Protein AF-A0A4Y3R327-F1 (afdb_monomer)

Nearest PDB structures (foldseek):
  1p1i-assembly1_B-2  TM=4.836E-01  e=9.194E-01  Saccharomyces cerevisiae
  5odp-assembly1_A  TM=4.026E-01  e=8.655E-01  Salinibacter ruber DSM 13855
  5odn-assembly1_E  TM=4.276E-01  e=1.403E+00  Salinibacter ruber DSM 13855
  8hqz-assembly1_H  TM=3.962E-01  e=6.749E+00  Escherichia phage DT57C
  4p24-assembly1_G  TM=3.600E-01  e=9.698E+00  Staphylococcus aureus subsp. aureus Mu50

Secondary structure (DSSP, 8-state):
--------S-B-TTSPBEEEEEE--EEEEE-TTS-EEEEE--SSS-EEEEEETTT-PBP--HHHHHHHHHHHHTTS-TTS---

Organism: Streptomyces cacaoi (NCBI:txid1898)

Solvent-accessible surface area (backbone atoms only — not comparable to full-atom values): 5482 Å² total; per-residue (Å²): 132,85,82,77,75,76,70,94,65,59,64,38,95,89,70,25,49,53,42,79,50,74,49,70,60,74,46,79,44,80,37,101,83,75,44,84,39,82,44,76,55,77,62,86,68,63,58,62,47,47,26,19,76,68,81,61,50,63,67,86,52,65,67,61,52,52,53,49,44,52,65,70,63,37,98,74,63,91,73,85,76,79,130

Radius of gyration: 17.98 Å; Cα contacts (8 Å, |Δi|>4): 94; chains: 1; bounding box: 34×32×60 Å

Structure (mmCIF, N/CA/C/O backbone):
data_AF-A0A4Y3R327-F1
#
_entry.id   AF-A0A4Y3R327-F1
#
loop_
_atom_site.group_PDB
_atom_site.id
_atom_site.type_symbol
_atom_site.label_atom_id
_atom_site.label_alt_id
_atom_site.label_comp_id
_atom_site.label_asym_id
_atom_site.label_entity_id
_atom_site.label_seq_id
_atom_site.pdbx_PDB_ins_code
_atom_site.Cartn_x
_atom_site.Cartn_y
_atom_site.Cartn_z
_atom_site.occupancy
_atom_site.B_iso_or_equiv
_atom_site.auth_seq_id
_atom_site.auth_comp_id
_atom_site.auth_asym_id
_atom_site.auth_atom_id
_atom_site.pdbx_PDB_model_num
ATOM 1 N N . MET A 1 1 ? -12.263 -25.557 26.281 1.00 38.28 1 MET A N 1
ATOM 2 C CA . MET A 1 1 ? -11.505 -24.293 26.181 1.00 38.28 1 MET A CA 1
ATOM 3 C C . MET A 1 1 ? -11.654 -23.825 24.748 1.00 38.28 1 MET A C 1
ATOM 5 O O . MET A 1 1 ? -11.234 -24.551 23.858 1.00 38.28 1 MET A O 1
ATOM 9 N N . ALA A 1 2 ? -12.383 -22.733 24.515 1.00 42.78 2 ALA A N 1
ATOM 10 C CA . ALA A 1 2 ? -12.551 -22.193 23.172 1.00 42.78 2 ALA A CA 1
ATOM 11 C C . ALA A 1 2 ? -11.217 -21.569 22.753 1.00 42.78 2 ALA A C 1
ATOM 13 O O . ALA A 1 2 ? -10.729 -20.663 23.422 1.00 42.78 2 ALA A O 1
ATOM 14 N N . V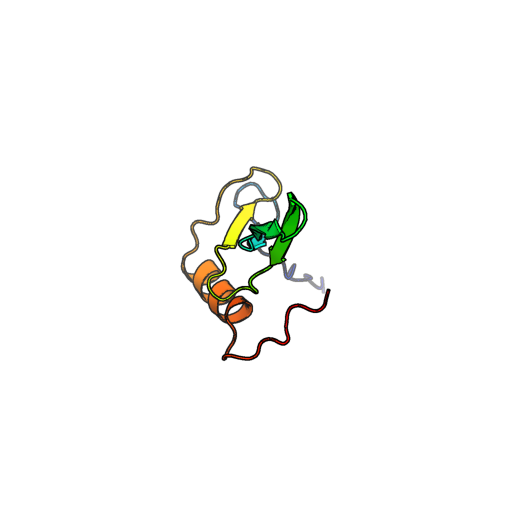AL A 1 3 ? -10.604 -22.112 21.704 1.00 40.94 3 VAL A N 1
ATOM 15 C CA . VAL A 1 3 ? -9.456 -21.491 21.047 1.00 40.94 3 VAL A CA 1
ATOM 16 C C . VAL A 1 3 ? -10.024 -20.299 20.292 1.00 40.94 3 VAL A C 1
ATOM 18 O O . VAL A 1 3 ? -10.628 -20.463 19.236 1.00 40.94 3 VAL A O 1
ATOM 21 N N . THR A 1 4 ? -9.927 -19.110 20.877 1.00 46.31 4 THR A N 1
ATOM 22 C CA . THR A 1 4 ? -10.167 -17.866 20.154 1.00 46.31 4 THR A CA 1
ATOM 23 C C . THR A 1 4 ? -9.020 -17.729 19.167 1.00 46.31 4 THR A C 1
ATOM 25 O O . THR A 1 4 ? -7.908 -17.373 19.545 1.00 46.31 4 THR A O 1
ATOM 28 N N . THR A 1 5 ? -9.258 -18.109 17.916 1.00 47.47 5 THR A N 1
ATOM 29 C CA . THR A 1 5 ? -8.406 -17.714 16.799 1.00 47.47 5 THR A CA 1
ATOM 30 C C . THR A 1 5 ? -8.433 -16.193 16.762 1.00 47.47 5 THR A C 1
ATOM 32 O O . THR A 1 5 ? -9.413 -15.618 16.293 1.00 47.47 5 THR A O 1
ATOM 35 N N . GLU A 1 6 ? -7.421 -15.547 17.340 1.00 53.31 6 GLU A N 1
ATOM 36 C CA . GLU A 1 6 ? -7.169 -14.127 17.120 1.00 53.31 6 GLU A CA 1
ATOM 37 C C . GLU A 1 6 ? -7.04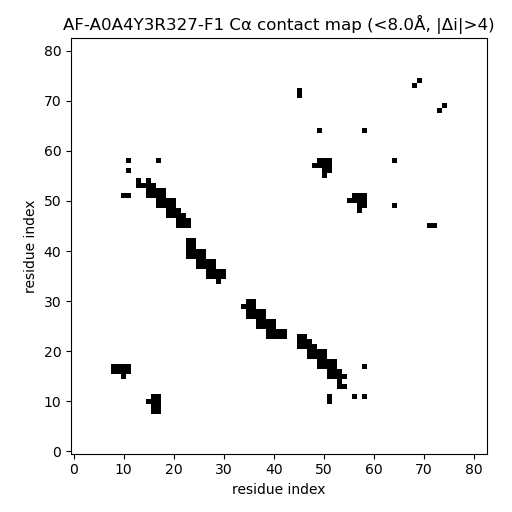3 -13.954 15.610 1.00 53.31 6 GLU A C 1
ATOM 39 O O . GLU A 1 6 ? -6.099 -14.437 14.985 1.00 53.31 6 GLU A O 1
ATOM 44 N N . THR A 1 7 ? -8.077 -13.387 14.995 1.00 55.81 7 THR A N 1
ATOM 45 C CA . THR A 1 7 ? -8.080 -13.073 13.573 1.00 55.81 7 THR A CA 1
ATOM 46 C C . THR A 1 7 ? -6.917 -12.129 13.326 1.00 55.81 7 THR A C 1
ATOM 48 O O . THR A 1 7 ? -6.933 -10.987 13.773 1.00 55.81 7 THR A O 1
ATOM 51 N N . SER A 1 8 ? -5.901 -12.634 12.633 1.00 72.06 8 SER A N 1
ATOM 52 C CA . SER A 1 8 ? -4.640 -11.976 12.285 1.00 72.06 8 SER A CA 1
ATOM 53 C C . SER A 1 8 ? -4.812 -10.860 11.241 1.00 72.06 8 SER A C 1
ATOM 55 O O . SER A 1 8 ? -3.963 -10.692 10.370 1.00 72.06 8 SER A O 1
ATOM 57 N N . VAL A 1 9 ? -5.952 -10.165 11.259 1.00 80.12 9 VAL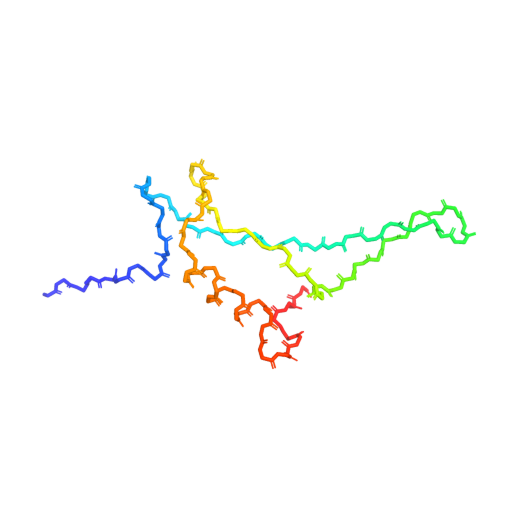 A N 1
ATOM 58 C CA . VAL A 1 9 ? -6.402 -9.231 10.224 1.00 80.12 9 VAL A CA 1
ATOM 59 C C . VAL A 1 9 ? -6.874 -7.943 10.893 1.00 80.12 9 VAL A C 1
ATOM 61 O O . VAL A 1 9 ? -7.663 -7.975 11.841 1.00 80.12 9 VAL A O 1
ATOM 64 N N . TYR A 1 10 ? -6.398 -6.805 10.392 1.00 86.31 10 TYR A N 1
ATOM 65 C CA . TYR A 1 10 ? -6.833 -5.490 10.852 1.00 86.31 10 TYR A CA 1
ATOM 66 C C . TYR A 1 10 ? -8.226 -5.171 10.302 1.00 86.31 10 TYR A C 1
ATOM 68 O O . TYR A 1 10 ? -8.505 -5.400 9.124 1.00 86.31 10 TYR A O 1
ATOM 76 N N . HIS A 1 11 ? -9.093 -4.621 11.151 1.00 89.19 11 HIS A N 1
ATOM 77 C CA . HIS A 1 11 ? -10.473 -4.286 10.804 1.00 89.19 11 HIS A CA 1
ATOM 78 C C . HIS A 1 11 ? -10.729 -2.786 10.978 1.00 89.19 11 HIS A C 1
ATOM 80 O O . HIS A 1 11 ? -10.223 -2.155 11.902 1.00 89.19 11 HIS A O 1
ATOM 86 N N . CYS A 1 12 ? -11.548 -2.233 10.091 1.00 88.38 12 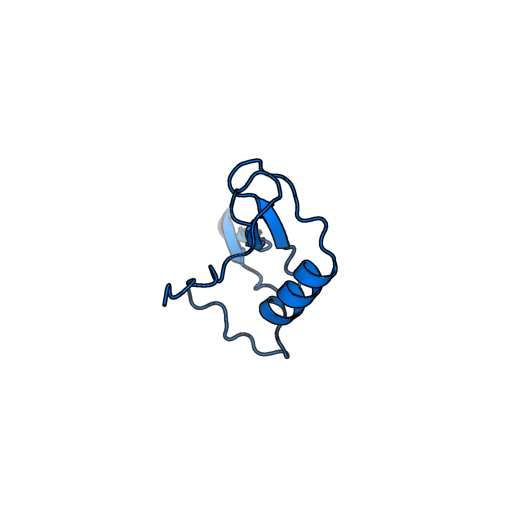CYS A N 1
ATOM 87 C CA . CYS A 1 12 ? -12.160 -0.917 10.221 1.00 88.38 12 CYS A CA 1
ATOM 88 C C . CYS A 1 12 ? -13.318 -0.966 11.234 1.00 88.38 12 CYS A C 1
ATOM 90 O O . CYS A 1 12 ? -13.904 -2.025 11.462 1.00 88.38 12 CYS A O 1
ATOM 92 N N . GLU A 1 13 ? -13.718 0.184 11.780 1.00 89.00 13 GLU A N 1
ATOM 93 C CA . GLU A 1 13 ? -14.859 0.302 12.702 1.00 89.00 13 GLU A CA 1
ATOM 94 C C . GLU A 1 13 ? -16.178 -0.210 12.103 1.00 89.00 13 GLU A C 1
ATOM 96 O O . GLU A 1 13 ? -17.034 -0.724 12.821 1.00 89.00 13 GLU A O 1
ATOM 101 N N . CYS A 1 14 ? -16.333 -0.141 10.777 1.00 89.19 14 CYS A N 1
ATOM 102 C CA . CYS A 1 14 ? -17.497 -0.699 10.085 1.00 89.19 14 CYS A CA 1
ATOM 103 C C . CYS A 1 14 ? -17.505 -2.242 10.009 1.00 89.19 14 CYS A C 1
ATOM 105 O O . CYS A 1 14 ? -18.450 -2.822 9.473 1.00 89.19 14 CYS A O 1
ATOM 107 N N . GLY A 1 15 ? -16.458 -2.909 10.510 1.00 88.00 15 GLY A N 1
ATOM 108 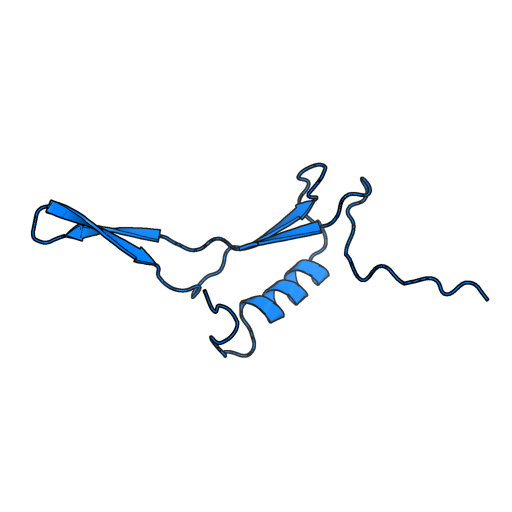C CA . GLY A 1 15 ? -16.292 -4.363 10.500 1.00 88.00 15 GLY A CA 1
ATOM 109 C C . GLY A 1 15 ? -15.660 -4.933 9.226 1.00 88.00 15 GLY A C 1
ATOM 110 O O . GLY A 1 15 ? -15.486 -6.145 9.136 1.00 88.00 15 GLY A O 1
ATOM 111 N N . GLY A 1 16 ? -15.313 -4.098 8.242 1.00 88.81 16 GLY A N 1
ATOM 112 C CA . GLY A 1 16 ? -14.594 -4.530 7.041 1.00 88.81 16 GLY A CA 1
ATOM 113 C C . GLY A 1 16 ? -13.084 -4.633 7.259 1.00 88.81 16 GLY A C 1
ATOM 114 O O . GLY A 1 16 ? -12.509 -3.861 8.023 1.00 88.81 16 GLY A O 1
ATOM 115 N N . GLU A 1 17 ? -12.429 -5.549 6.552 1.00 91.75 17 GLU A N 1
ATOM 116 C CA . GLU A 1 17 ? -10.972 -5.719 6.601 1.00 91.75 17 GLU A CA 1
ATOM 117 C C . GLU A 1 17 ? -10.245 -4.498 6.015 1.00 91.75 17 GLU A C 1
ATOM 119 O O . GLU A 1 17 ? -10.686 -3.919 5.015 1.00 91.75 17 GLU A O 1
ATOM 124 N N . LEU A 1 18 ? -9.126 -4.106 6.627 1.00 90.19 18 LEU A N 1
ATOM 125 C CA . LEU A 1 18 ? -8.222 -3.102 6.069 1.00 90.19 18 LEU A CA 1
ATOM 126 C C . LEU A 1 18 ? -7.294 -3.748 5.032 1.00 90.19 18 LEU A C 1
ATOM 128 O O . LEU A 1 18 ? -6.717 -4.807 5.268 1.00 90.19 18 LEU A O 1
ATOM 132 N N . GLN A 1 19 ? -7.131 -3.087 3.888 1.00 88.88 19 GLN A N 1
ATOM 133 C CA . GLN A 1 19 ? -6.269 -3.506 2.786 1.00 88.88 19 GLN A CA 1
ATOM 134 C C . GLN A 1 19 ? -5.259 -2.415 2.446 1.00 88.88 19 GLN A C 1
ATOM 136 O O . GLN A 1 19 ? -5.563 -1.227 2.528 1.00 88.88 19 GLN A O 1
ATOM 141 N N . VAL A 1 20 ? -4.064 -2.834 2.030 1.00 86.00 20 VAL A N 1
ATOM 142 C CA . VAL A 1 20 ? -2.986 -1.937 1.605 1.00 86.00 20 VAL A CA 1
ATOM 143 C C . VAL A 1 20 ? -2.935 -1.893 0.086 1.00 86.00 20 VAL A C 1
ATOM 145 O O . VAL A 1 20 ? -2.691 -2.910 -0.562 1.00 86.00 20 VAL A O 1
ATOM 148 N N . ASN A 1 21 ? -3.117 -0.703 -0.477 1.00 80.44 21 ASN A N 1
ATOM 149 C CA . ASN A 1 21 ? -3.015 -0.451 -1.907 1.00 80.44 21 ASN A CA 1
ATOM 150 C C . ASN A 1 21 ? -1.728 0.313 -2.196 1.00 80.44 21 ASN A C 1
ATOM 152 O O . ASN A 1 21 ? -1.658 1.507 -1.929 1.00 80.44 21 ASN A O 1
ATOM 156 N N . ALA A 1 22 ? -0.722 -0.360 -2.753 1.00 74.25 22 ALA A N 1
ATOM 157 C CA . ALA A 1 22 ? 0.510 0.274 -3.213 1.00 74.25 22 ALA A CA 1
ATOM 158 C C . ALA A 1 22 ? 0.382 0.699 -4.684 1.00 74.25 22 ALA A C 1
ATOM 160 O O . ALA A 1 22 ? 0.053 -0.117 -5.547 1.00 74.25 22 ALA A O 1
ATOM 161 N N . SER A 1 23 ? 0.674 1.964 -4.977 1.00 68.56 23 SER A N 1
ATOM 162 C CA . SER A 1 23 ? 0.699 2.507 -6.335 1.00 68.56 23 SER A CA 1
ATOM 163 C C . SER A 1 23 ? 2.129 2.550 -6.873 1.00 68.56 23 SER A C 1
ATOM 165 O O . SER A 1 23 ? 3.060 2.955 -6.181 1.00 68.56 23 SER A O 1
ATOM 167 N N . ALA A 1 24 ? 2.310 2.141 -8.130 1.00 67.31 24 ALA A N 1
ATOM 168 C CA . ALA A 1 24 ? 3.571 2.279 -8.852 1.00 67.31 24 ALA A CA 1
ATOM 169 C C . ALA A 1 24 ? 3.445 3.350 -9.941 1.00 67.31 24 ALA A C 1
ATOM 171 O O . ALA A 1 24 ? 2.423 3.442 -10.625 1.00 67.31 24 ALA A O 1
ATOM 172 N N . TRP A 1 25 ? 4.510 4.124 -10.151 1.00 66.12 25 TRP A N 1
ATOM 173 C CA . TRP A 1 25 ? 4.555 5.117 -11.219 1.00 66.12 25 TRP A CA 1
ATOM 174 C C . TRP A 1 25 ? 4.838 4.450 -12.570 1.00 66.12 25 TRP A C 1
ATOM 176 O O . TRP A 1 25 ? 5.863 3.791 -12.776 1.00 66.12 25 TRP A O 1
ATOM 186 N N . LEU A 1 26 ? 3.926 4.654 -13.522 1.00 70.31 26 LEU A N 1
ATOM 187 C CA . LEU A 1 26 ? 4.076 4.209 -14.904 1.00 70.31 26 LEU A CA 1
ATOM 188 C C . LEU A 1 26 ? 4.583 5.368 -15.759 1.00 70.31 26 LEU A C 1
ATOM 190 O O . LEU A 1 26 ? 3.878 6.354 -15.966 1.00 70.31 26 LEU A O 1
ATOM 194 N N . ASN A 1 27 ? 5.787 5.238 -16.312 1.00 69.25 27 ASN A N 1
ATOM 195 C CA . ASN A 1 27 ? 6.306 6.205 -17.271 1.00 69.25 27 ASN A CA 1
ATOM 196 C C . ASN A 1 27 ? 5.985 5.748 -18.696 1.00 69.25 27 ASN A C 1
ATOM 198 O O . ASN A 1 27 ? 6.481 4.720 -19.161 1.00 69.25 27 ASN A O 1
ATOM 202 N N . LEU A 1 28 ? 5.175 6.536 -19.406 1.00 81.25 28 LEU A N 1
ATOM 203 C CA . LEU A 1 28 ? 4.883 6.333 -20.822 1.00 81.25 28 LEU A CA 1
ATOM 204 C C . LEU A 1 28 ? 5.816 7.205 -21.665 1.00 81.25 28 LEU A C 1
ATOM 206 O O . LEU A 1 28 ? 5.829 8.429 -21.532 1.00 81.25 28 LEU A O 1
ATOM 210 N N . ARG A 1 29 ? 6.592 6.593 -22.558 1.00 80.00 29 ARG A N 1
ATOM 211 C CA . ARG A 1 29 ? 7.491 7.308 -23.473 1.00 80.00 29 ARG A CA 1
ATOM 212 C C . ARG A 1 29 ? 7.134 6.994 -24.919 1.00 80.00 29 ARG A C 1
ATOM 214 O O . ARG A 1 29 ? 6.621 5.925 -25.245 1.00 80.00 29 ARG A O 1
ATOM 221 N N . LYS A 1 30 ? 7.402 7.951 -25.807 1.00 84.19 30 LYS A N 1
ATOM 222 C CA . LYS A 1 30 ? 7.267 7.753 -27.252 1.00 84.19 30 LYS A CA 1
ATOM 223 C C . LYS A 1 30 ? 8.550 7.117 -27.781 1.00 84.19 30 LYS A C 1
ATOM 225 O O . LYS A 1 30 ? 9.590 7.770 -27.813 1.00 84.19 30 LYS A O 1
ATOM 230 N N . GLY A 1 31 ? 8.457 5.858 -28.190 1.00 81.44 31 GLY A N 1
ATOM 231 C CA . GLY A 1 31 ? 9.565 5.085 -28.734 1.00 81.44 31 GLY A CA 1
ATOM 232 C C . GLY A 1 31 ? 10.028 5.565 -30.108 1.00 81.44 31 GLY A C 1
ATOM 233 O O . GLY A 1 31 ? 9.319 6.282 -30.823 1.00 81.44 31 GLY A O 1
ATOM 234 N N . SER A 1 32 ? 11.206 5.095 -30.521 1.00 79.38 32 SER A N 1
ATOM 235 C CA . SER A 1 32 ? 11.898 5.492 -31.766 1.00 79.38 32 SER A CA 1
ATOM 236 C C . SER A 1 32 ? 11.079 5.302 -33.055 1.00 79.38 32 SER A C 1
ATOM 238 O O . SER A 1 32 ? 11.327 5.972 -34.053 1.00 79.38 32 SER A O 1
ATOM 240 N N . LYS A 1 33 ? 10.072 4.419 -33.037 1.00 86.50 33 LYS A N 1
ATOM 241 C CA . LYS A 1 33 ? 9.163 4.138 -34.166 1.00 86.50 33 LYS A CA 1
ATOM 242 C C . LYS A 1 33 ? 7.758 4.729 -33.988 1.00 86.50 33 LYS A C 1
ATOM 244 O O . LYS A 1 33 ? 6.823 4.292 -34.651 1.00 86.50 33 LYS A O 1
ATOM 249 N N . GLY A 1 34 ? 7.580 5.660 -33.048 1.00 84.25 34 GLY A N 1
ATOM 250 C CA . GLY A 1 34 ? 6.277 6.241 -32.711 1.00 84.25 34 GLY A CA 1
ATOM 251 C C . GLY A 1 34 ? 5.343 5.308 -31.931 1.00 84.25 34 GLY A C 1
ATOM 252 O O . GLY A 1 34 ? 4.176 5.643 -31.752 1.00 84.25 34 GLY A O 1
ATOM 253 N N . ARG A 1 35 ? 5.839 4.155 -31.461 1.00 84.81 35 ARG A N 1
ATOM 254 C CA . ARG A 1 35 ? 5.098 3.238 -30.583 1.00 84.81 35 ARG A CA 1
ATOM 255 C C . ARG A 1 35 ? 5.191 3.703 -29.130 1.00 84.81 35 ARG A C 1
ATOM 257 O O . ARG A 1 35 ? 6.190 4.307 -28.749 1.00 84.81 35 ARG A O 1
ATOM 264 N N . ALA A 1 36 ? 4.161 3.423 -28.338 1.00 83.00 36 ALA A N 1
ATOM 265 C CA . ALA A 1 36 ? 4.212 3.637 -26.899 1.00 83.00 36 ALA A CA 1
ATOM 266 C C . ALA A 1 36 ? 5.175 2.628 -26.257 1.00 83.00 36 ALA A C 1
ATOM 268 O O . ALA A 1 36 ? 5.092 1.431 -26.531 1.00 83.00 36 ALA A O 1
ATOM 269 N N . GLU A 1 37 ? 6.077 3.119 -25.417 1.00 83.38 37 GLU A N 1
ATOM 270 C CA . GLU A 1 37 ? 6.963 2.317 -24.580 1.00 83.38 37 GLU A CA 1
ATOM 271 C C . GLU A 1 37 ? 6.600 2.590 -23.119 1.00 83.38 37 GLU A C 1
ATOM 273 O O . GLU A 1 37 ? 6.555 3.744 -22.687 1.00 83.38 37 GLU A O 1
ATOM 278 N N . LEU A 1 38 ? 6.295 1.527 -22.375 1.00 73.69 38 LEU A 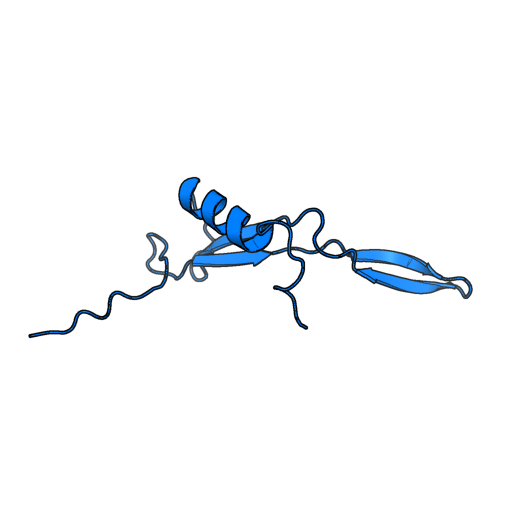N 1
ATOM 279 C CA . LEU A 1 38 ? 5.985 1.595 -20.953 1.00 73.69 38 LEU A CA 1
ATOM 280 C C . LEU A 1 38 ? 7.250 1.249 -20.165 1.00 73.69 38 LEU A C 1
ATOM 282 O O . LEU A 1 38 ? 7.856 0.201 -20.386 1.00 73.69 38 LEU A O 1
ATOM 286 N N . SER A 1 39 ? 7.645 2.114 -19.241 1.00 65.38 39 SER A N 1
ATOM 287 C CA . SER A 1 39 ? 8.682 1.822 -18.256 1.00 65.38 39 SER A CA 1
ATOM 288 C C . SER A 1 39 ? 8.056 1.858 -16.872 1.00 65.38 39 SER A C 1
ATOM 290 O O . SER A 1 39 ? 7.541 2.890 -16.443 1.00 65.38 39 SER A O 1
ATOM 292 N N . VAL A 1 40 ? 8.104 0.724 -16.181 1.00 62.16 40 VAL A N 1
ATOM 293 C CA . VAL A 1 40 ? 7.738 0.637 -14.768 1.00 62.16 40 VAL A CA 1
ATOM 294 C C . VAL A 1 40 ? 8.994 0.989 -13.982 1.00 62.16 40 VAL A C 1
ATOM 296 O O . VAL A 1 40 ? 9.956 0.221 -13.982 1.00 62.16 40 VAL A O 1
ATOM 299 N N . PHE A 1 41 ? 9.029 2.174 -13.376 1.00 59.09 41 PHE A N 1
ATOM 300 C CA . PHE A 1 41 ? 10.077 2.476 -12.408 1.00 59.09 41 PHE A CA 1
ATOM 301 C C . PHE A 1 41 ? 9.667 1.806 -11.103 1.00 59.09 41 PHE A C 1
ATOM 303 O O . PHE A 1 41 ? 8.619 2.114 -10.540 1.00 59.09 41 PHE A O 1
ATOM 310 N N . GLY A 1 42 ? 10.455 0.816 -10.685 1.00 53.75 42 GLY A N 1
ATOM 311 C CA . GLY A 1 42 ? 10.204 0.093 -9.448 1.00 53.75 42 GLY A CA 1
ATOM 312 C C . GLY A 1 42 ? 10.266 1.051 -8.265 1.00 53.75 42 GLY A C 1
ATOM 313 O O . GLY A 1 42 ? 11.311 1.652 -8.053 1.00 53.75 42 GLY A O 1
ATOM 314 N N . PHE A 1 43 ? 9.134 1.187 -7.572 1.00 56.53 43 PHE A N 1
ATOM 315 C CA . PHE A 1 43 ? 8.922 1.452 -6.141 1.00 56.53 43 PHE A CA 1
ATOM 316 C C . PHE A 1 43 ? 9.949 2.308 -5.364 1.00 56.53 43 PHE A C 1
ATOM 318 O O . PHE A 1 43 ? 10.099 2.118 -4.162 1.00 56.53 43 PHE A O 1
ATOM 325 N N . SER A 1 44 ? 10.668 3.246 -5.989 1.00 49.84 44 SER A N 1
ATOM 326 C CA . SER A 1 44 ? 11.607 4.118 -5.264 1.00 49.84 44 SER A CA 1
ATOM 327 C C . SER A 1 44 ? 10.874 5.093 -4.340 1.00 49.84 44 SER A C 1
ATOM 329 O O . SER A 1 44 ? 11.434 5.522 -3.339 1.00 49.84 44 SER A O 1
ATOM 331 N N . GLU A 1 45 ? 9.616 5.392 -4.670 1.00 53.47 45 GLU A N 1
ATOM 332 C CA . GLU A 1 45 ? 8.636 6.121 -3.866 1.00 53.47 45 GLU A CA 1
ATOM 333 C C . GLU A 1 45 ? 7.313 5.352 -4.023 1.00 53.47 45 GLU A C 1
ATOM 335 O O . GLU A 1 45 ? 6.734 5.316 -5.111 1.00 53.47 45 GLU A O 1
ATOM 340 N N . VAL A 1 46 ? 6.900 4.615 -2.991 1.00 59.16 46 VAL A N 1
ATOM 341 C CA . VAL A 1 46 ? 5.631 3.877 -2.981 1.00 59.16 46 VAL A CA 1
ATOM 342 C C . VAL A 1 46 ? 4.601 4.711 -2.246 1.00 59.16 46 VAL A C 1
ATOM 344 O O . VAL A 1 46 ? 4.546 4.706 -1.015 1.00 59.16 46 VAL A O 1
ATOM 347 N N . ASP A 1 47 ? 3.748 5.390 -2.998 1.00 72.31 47 ASP A N 1
ATOM 348 C CA . ASP A 1 47 ? 2.509 5.889 -2.419 1.00 72.31 47 ASP A CA 1
ATOM 349 C C . ASP A 1 47 ? 1.623 4.675 -2.138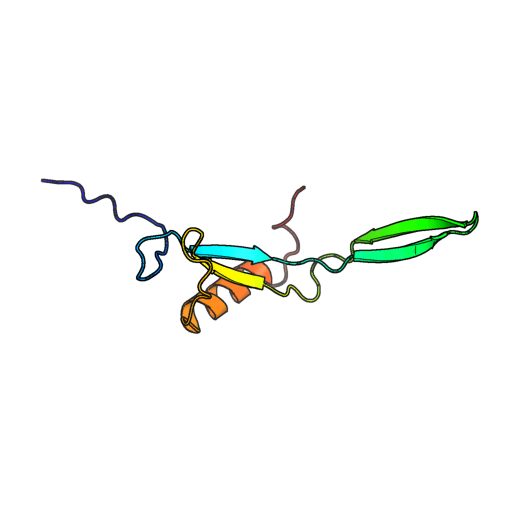 1.00 72.31 47 ASP A C 1
ATOM 351 O O . ASP A 1 47 ? 1.240 3.941 -3.055 1.00 72.31 47 ASP A O 1
ATOM 355 N N . PHE A 1 48 ? 1.347 4.422 -0.861 1.00 80.69 48 PHE A N 1
ATOM 356 C CA . PHE A 1 48 ? 0.380 3.416 -0.452 1.00 80.69 48 PHE A CA 1
ATOM 357 C C . PHE A 1 48 ? -0.747 4.062 0.344 1.00 80.69 48 PHE A C 1
ATOM 359 O O . PHE A 1 48 ? -0.562 5.088 0.995 1.00 80.69 48 PHE A O 1
ATOM 366 N N . GLU A 1 49 ? -1.912 3.429 0.301 1.00 86.06 49 GLU A N 1
ATOM 367 C CA . GLU A 1 49 ? -3.057 3.787 1.130 1.00 86.06 49 GLU A CA 1
ATOM 368 C C . GLU A 1 49 ? -3.560 2.549 1.865 1.00 86.06 49 GLU A C 1
ATOM 370 O O . GLU A 1 49 ? -3.613 1.457 1.293 1.00 86.06 49 GLU A O 1
ATOM 375 N N . VAL A 1 50 ? -3.962 2.723 3.121 1.00 89.56 50 VAL A N 1
ATOM 376 C CA . VAL A 1 50 ? -4.650 1.687 3.893 1.00 89.56 50 VAL A CA 1
ATOM 377 C C . VAL A 1 50 ? -6.131 2.021 3.894 1.00 89.56 50 VAL A C 1
ATOM 379 O O . VAL A 1 50 ? -6.521 3.067 4.406 1.00 89.56 50 VAL A O 1
ATOM 382 N N . VAL A 1 51 ? -6.963 1.163 3.313 1.00 92.44 51 VAL A N 1
ATOM 383 C CA . VAL A 1 51 ? -8.400 1.424 3.140 1.00 92.44 51 VAL A CA 1
ATOM 384 C C . VAL A 1 51 ? -9.240 0.237 3.574 1.00 92.44 51 VAL A C 1
ATOM 386 O O . VAL A 1 51 ? -8.847 -0.915 3.414 1.00 92.44 51 VAL A O 1
ATOM 389 N N . CYS A 1 52 ? -10.431 0.504 4.097 1.00 92.75 52 CYS A N 1
ATOM 390 C CA . CYS A 1 52 ? -11.404 -0.541 4.367 1.00 92.75 52 CYS A CA 1
ATOM 391 C C . CYS A 1 52 ? -11.975 -1.108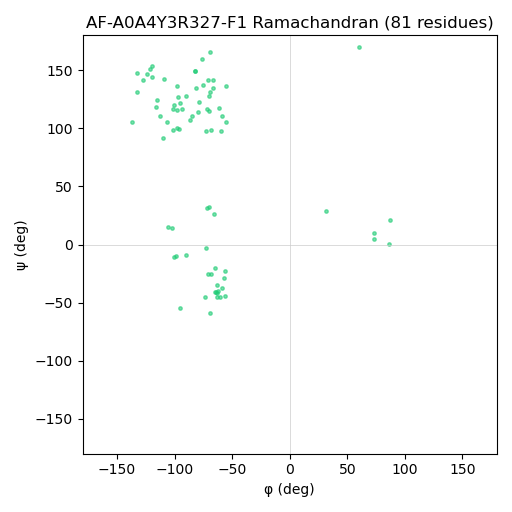 3.063 1.00 92.75 52 CYS A C 1
ATOM 393 O O . CYS A 1 52 ? -12.532 -0.371 2.250 1.00 92.75 52 CYS A O 1
ATOM 395 N N . ALA A 1 53 ? -11.940 -2.431 2.906 1.00 89.94 53 ALA A N 1
ATOM 396 C CA . ALA A 1 53 ? -12.501 -3.119 1.746 1.00 89.94 53 ALA A CA 1
ATOM 397 C C . ALA A 1 53 ? -14.031 -2.978 1.622 1.00 89.94 53 ALA A C 1
ATOM 399 O O . ALA A 1 53 ? -14.584 -3.191 0.545 1.00 89.94 53 ALA A O 1
ATOM 400 N N . LEU A 1 54 ? -14.719 -2.643 2.721 1.00 92.25 54 LEU A N 1
ATOM 401 C CA . LEU A 1 54 ? -16.176 -2.542 2.761 1.00 92.25 54 LEU A CA 1
ATOM 402 C C . LEU A 1 54 ? -16.677 -1.109 2.544 1.00 92.25 54 LEU A C 1
ATOM 404 O O . LEU A 1 54 ? -17.503 -0.884 1.663 1.00 92.25 54 LEU A O 1
ATOM 408 N N . CYS A 1 55 ? -16.207 -0.145 3.341 1.00 92.62 55 CYS A N 1
ATOM 409 C CA . CYS A 1 55 ? -16.678 1.244 3.271 1.00 92.62 55 CYS A CA 1
ATOM 410 C C . CYS A 1 55 ? -15.741 2.188 2.502 1.00 92.62 55 CYS A C 1
ATOM 412 O O . CYS A 1 55 ? -16.131 3.320 2.221 1.00 92.62 55 CYS A O 1
ATOM 414 N N . GLY A 1 56 ? -14.522 1.753 2.164 1.00 90.69 56 GLY A N 1
ATOM 415 C CA . GLY A 1 56 ? -13.514 2.581 1.496 1.00 90.69 56 GLY A CA 1
ATOM 416 C C . GLY A 1 56 ? -12.867 3.644 2.387 1.00 90.69 56 GLY A C 1
ATOM 417 O O . GLY A 1 56 ? -12.088 4.453 1.889 1.00 90.69 56 GLY A O 1
ATOM 418 N N . GLU A 1 57 ? -13.179 3.672 3.685 1.00 92.62 57 GLU A N 1
ATOM 419 C CA . GLU A 1 57 ? -12.584 4.631 4.612 1.00 92.62 57 GLU A CA 1
ATOM 420 C C . GLU A 1 57 ? -11.089 4.361 4.775 1.00 92.62 57 GLU A C 1
ATOM 422 O O . GLU A 1 57 ? -10.663 3.210 4.919 1.00 92.62 57 GLU A O 1
ATOM 427 N N . ARG A 1 58 ? -10.293 5.431 4.727 1.00 88.94 58 ARG A N 1
ATOM 428 C CA . ARG A 1 58 ? -8.855 5.352 4.975 1.00 88.94 58 ARG A CA 1
ATOM 429 C C . ARG A 1 58 ? -8.599 5.075 6.450 1.00 88.94 58 ARG A C 1
ATOM 431 O O . ARG A 1 58 ? -9.290 5.615 7.312 1.00 88.94 58 ARG A O 1
ATOM 438 N N . SER A 1 59 ? -7.597 4.247 6.730 1.00 84.50 59 SER A N 1
ATOM 439 C CA . SER A 1 59 ? -7.101 4.076 8.091 1.00 84.50 59 SER A CA 1
ATOM 440 C C . SER A 1 59 ? -6.703 5.437 8.654 1.00 84.50 59 SER A C 1
ATOM 442 O O . SER A 1 59 ? -6.071 6.233 7.970 1.00 84.50 59 SER A O 1
ATOM 444 N N . GLN A 1 60 ? -7.077 5.695 9.903 1.00 83.81 60 GLN A N 1
ATOM 445 C CA . GLN A 1 60 ? -6.631 6.873 10.653 1.00 83.81 60 GLN A CA 1
ATOM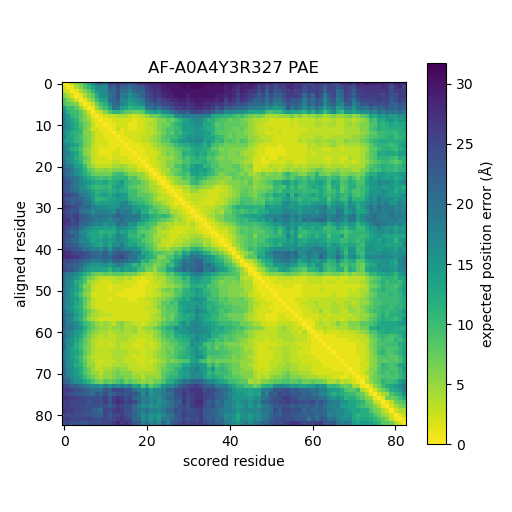 446 C C . GLN A 1 60 ? -5.516 6.510 11.652 1.00 83.81 60 GLN A C 1
ATOM 448 O O . GLN A 1 60 ? -5.245 7.255 12.588 1.00 83.81 60 GLN A O 1
ATOM 453 N N . SER A 1 61 ? -4.916 5.322 11.507 1.00 86.25 61 SER A N 1
ATOM 454 C CA . SER A 1 61 ? -3.868 4.825 12.398 1.00 86.25 61 SER A CA 1
ATOM 455 C C . SER A 1 61 ? -2.487 5.108 11.815 1.00 86.25 61 SER A C 1
ATOM 457 O O . SER A 1 61 ? -1.988 4.344 10.989 1.00 86.25 61 SER A O 1
ATOM 459 N N . ASP A 1 62 ? -1.860 6.180 12.301 1.00 83.19 62 ASP A N 1
ATOM 460 C CA . ASP A 1 62 ? -0.490 6.554 11.931 1.00 83.19 62 ASP A CA 1
ATOM 461 C C . ASP A 1 62 ? 0.519 5.436 12.255 1.00 83.19 62 ASP A C 1
ATOM 463 O O . ASP A 1 62 ? 1.439 5.180 11.485 1.00 83.19 62 ASP A O 1
ATOM 467 N N . GLU A 1 63 ? 0.337 4.727 13.374 1.00 84.88 63 GLU A N 1
ATOM 468 C CA . GLU A 1 63 ? 1.202 3.611 13.784 1.00 84.88 63 GLU A CA 1
ATOM 469 C C . GLU A 1 63 ? 1.144 2.447 12.784 1.00 84.88 63 GLU A C 1
ATOM 471 O O . GLU A 1 63 ? 2.184 1.949 12.355 1.00 84.88 63 GLU A O 1
ATOM 476 N N . LEU A 1 64 ? -0.062 2.068 12.345 1.00 85.94 64 LEU A N 1
ATOM 477 C CA . LEU A 1 64 ? -0.247 1.036 11.326 1.00 85.94 64 LEU A CA 1
ATOM 478 C C . LEU A 1 64 ? 0.381 1.450 9.989 1.00 85.94 64 LEU A C 1
ATOM 480 O O . LEU A 1 64 ? 1.017 0.635 9.320 1.00 85.94 64 LEU A O 1
ATOM 484 N N . GLU A 1 65 ? 0.220 2.711 9.589 1.00 83.38 65 GLU A N 1
ATOM 485 C CA . GLU A 1 65 ? 0.842 3.225 8.369 1.00 83.38 65 GLU A CA 1
ATOM 486 C C . GLU A 1 65 ? 2.373 3.217 8.453 1.00 83.38 65 GLU A C 1
ATOM 488 O O . GLU A 1 65 ? 3.037 2.834 7.488 1.00 83.38 65 GLU A O 1
ATOM 493 N N . GLU A 1 66 ? 2.953 3.586 9.596 1.00 82.12 66 GLU A N 1
ATOM 494 C CA . GLU A 1 66 ? 4.399 3.515 9.815 1.00 82.12 66 GLU A CA 1
ATOM 495 C C . GLU A 1 66 ? 4.920 2.071 9.791 1.00 82.12 66 GLU A C 1
ATOM 497 O O . GLU A 1 66 ? 5.948 1.806 9.163 1.00 82.12 66 GLU A O 1
ATOM 502 N N . GLU A 1 67 ? 4.216 1.106 10.386 1.00 83.00 67 GLU A N 1
ATOM 503 C CA . GLU A 1 67 ? 4.581 -0.313 10.274 1.00 83.00 67 GLU A CA 1
ATOM 504 C C . GLU A 1 67 ? 4.558 -0.789 8.815 1.00 83.00 67 GLU A C 1
ATOM 506 O O . GLU A 1 67 ? 5.509 -1.415 8.339 1.00 83.00 67 GLU A O 1
ATOM 511 N N . ILE A 1 68 ? 3.517 -0.430 8.059 1.00 81.50 68 ILE A N 1
ATOM 512 C CA . ILE A 1 68 ? 3.397 -0.773 6.637 1.00 81.50 68 ILE A CA 1
ATOM 513 C C . ILE A 1 68 ? 4.528 -0.146 5.818 1.00 81.50 68 ILE A C 1
ATOM 515 O O . ILE A 1 68 ? 5.107 -0.833 4.974 1.00 81.50 68 ILE A O 1
ATOM 519 N N . LYS A 1 69 ? 4.922 1.106 6.097 1.00 76.06 69 LYS A N 1
ATOM 520 C CA . LYS A 1 69 ? 6.111 1.726 5.483 1.00 76.06 69 LYS A CA 1
ATOM 521 C C . LYS A 1 69 ? 7.359 0.888 5.726 1.00 76.06 69 LYS A C 1
ATOM 523 O O . LYS A 1 69 ? 8.119 0.667 4.788 1.00 76.06 69 LYS A O 1
ATOM 528 N N . HIS A 1 70 ? 7.566 0.388 6.942 1.00 74.69 70 HIS A N 1
ATOM 529 C CA . HIS A 1 70 ? 8.723 -0.455 7.247 1.00 74.69 70 HIS A CA 1
ATOM 530 C C . HIS A 1 70 ? 8.717 -1.767 6.450 1.00 74.69 70 HIS A C 1
ATOM 532 O O . HIS A 1 70 ? 9.785 -2.225 6.043 1.00 74.69 70 HIS A O 1
ATOM 538 N N . PHE A 1 71 ? 7.546 -2.351 6.179 1.00 73.56 71 PHE A N 1
ATOM 539 C CA . PHE A 1 71 ? 7.428 -3.546 5.336 1.00 73.56 71 PHE A CA 1
ATOM 540 C C . PHE A 1 71 ? 7.635 -3.254 3.846 1.00 73.56 71 PHE A C 1
ATOM 542 O O . PHE A 1 71 ? 8.358 -3.991 3.179 1.00 73.56 71 PHE A O 1
ATOM 549 N N . ILE A 1 72 ? 7.019 -2.184 3.338 1.00 69.50 72 ILE A N 1
ATOM 550 C CA . ILE A 1 72 ? 7.071 -1.768 1.932 1.00 69.50 72 ILE A CA 1
ATOM 551 C C . ILE A 1 72 ? 8.470 -1.262 1.588 1.00 69.50 72 ILE A C 1
ATOM 553 O O . ILE A 1 72 ? 9.157 -1.804 0.735 1.00 69.50 72 ILE A O 1
ATOM 557 N N . TYR A 1 73 ? 8.963 -0.237 2.269 1.00 64.75 73 TYR A N 1
ATOM 558 C CA . TYR A 1 73 ? 10.282 0.302 1.947 1.00 64.75 73 TYR A CA 1
ATOM 559 C C . TYR A 1 73 ? 11.402 -0.657 2.351 1.00 64.75 73 TYR A C 1
ATOM 561 O O . TYR A 1 73 ? 12.462 -0.672 1.717 1.00 64.75 73 TYR A O 1
ATOM 569 N N . GLY A 1 74 ? 11.134 -1.514 3.342 1.00 54.84 74 GLY A N 1
ATOM 570 C CA . GLY A 1 74 ? 12.059 -2.520 3.821 1.00 54.84 74 GLY A CA 1
ATOM 571 C C . GLY A 1 74 ? 13.351 -1.904 4.355 1.00 54.84 74 GLY A C 1
ATOM 572 O O . GLY A 1 74 ? 13.708 -0.751 4.143 1.00 54.84 74 GLY A O 1
ATOM 573 N N . SER A 1 75 ? 14.161 -2.725 4.991 1.00 48.59 75 SER A N 1
ATOM 574 C CA . SER A 1 75 ? 15.548 -2.430 5.359 1.00 48.59 75 SER A CA 1
ATOM 575 C C . SER A 1 75 ? 16.504 -2.255 4.151 1.00 48.59 75 SER A C 1
ATOM 577 O O . SER A 1 75 ? 17.704 -2.503 4.274 1.00 48.59 75 SER A O 1
ATOM 579 N N . GLY A 1 76 ? 15.998 -1.857 2.973 1.00 42.19 76 GLY A N 1
ATOM 580 C CA . GLY A 1 76 ? 16.767 -1.663 1.739 1.00 42.19 76 GLY A CA 1
ATOM 581 C C . GLY A 1 76 ? 16.947 -2.911 0.863 1.00 42.19 76 GLY A C 1
ATOM 582 O O . GLY A 1 76 ? 17.885 -2.956 0.067 1.00 42.19 76 GLY A O 1
ATOM 583 N N . ARG A 1 77 ? 16.098 -3.941 0.988 1.00 40.16 77 ARG A N 1
ATOM 584 C CA . ARG A 1 77 ? 16.175 -5.158 0.155 1.00 40.16 77 ARG A CA 1
ATOM 585 C C . ARG A 1 77 ? 14.975 -5.273 -0.782 1.00 40.16 77 ARG A C 1
ATOM 587 O O . ARG A 1 77 ? 13.852 -5.487 -0.342 1.00 40.16 77 ARG A O 1
ATOM 594 N N . ALA A 1 78 ? 15.239 -5.112 -2.076 1.00 42.97 78 ALA A N 1
ATOM 595 C CA . ALA A 1 78 ? 14.295 -5.066 -3.196 1.00 42.97 78 ALA A CA 1
ATOM 596 C C . ALA A 1 78 ? 13.658 -6.432 -3.554 1.00 42.97 78 ALA A C 1
ATOM 598 O O . ALA A 1 78 ? 13.378 -6.711 -4.718 1.00 42.97 78 ALA A O 1
ATOM 599 N N . ASP A 1 79 ? 13.458 -7.308 -2.570 1.00 43.25 79 ASP A N 1
ATOM 600 C CA . ASP A 1 79 ? 13.210 -8.737 -2.794 1.00 43.25 79 ASP A CA 1
ATOM 601 C C . ASP A 1 79 ? 11.711 -9.094 -2.729 1.00 43.25 79 ASP A C 1
ATOM 603 O O . ASP A 1 79 ? 11.325 -10.222 -3.040 1.00 43.25 79 ASP A O 1
ATOM 607 N N . TRP A 1 80 ? 10.868 -8.156 -2.287 1.00 43.78 80 TRP A N 1
ATOM 608 C CA . TRP A 1 80 ? 9.487 -8.397 -1.852 1.00 43.78 80 TRP A CA 1
ATOM 609 C C . TRP A 1 80 ? 8.442 -8.287 -2.975 1.00 43.78 80 TRP A C 1
ATOM 611 O O . TRP A 1 80 ? 7.312 -8.730 -2.797 1.00 43.78 80 TRP A O 1
ATOM 621 N N . PHE A 1 81 ? 8.829 -7.819 -4.165 1.00 43.00 81 PHE A N 1
ATOM 622 C CA . PHE A 1 81 ? 8.000 -7.890 -5.370 1.00 43.00 81 PHE A CA 1
ATOM 623 C C . PHE A 1 81 ? 8.587 -8.896 -6.368 1.00 43.00 81 PHE A C 1
ATOM 625 O O . PHE A 1 81 ? 9.412 -8.558 -7.215 1.00 43.00 81 PHE A O 1
ATOM 632 N N . ARG A 1 82 ? 8.137 -10.152 -6.285 1.00 34.59 82 ARG A N 1
ATOM 633 C CA . ARG A 1 82 ? 8.220 -11.100 -7.405 1.00 34.59 82 ARG A CA 1
ATOM 634 C C . ARG A 1 82 ? 6.847 -11.186 -8.062 1.00 34.59 82 ARG A C 1
ATOM 636 O O . ARG A 1 82 ? 5.968 -11.874 -7.550 1.00 34.59 82 ARG A O 1
ATOM 643 N N . GLY A 1 83 ? 6.684 -10.446 -9.156 1.00 32.50 83 GLY A N 1
ATOM 644 C CA . GLY A 1 83 ? 5.729 -10.793 -10.211 1.00 32.50 83 GLY A CA 1
ATOM 645 C C . GLY A 1 83 ? 6.314 -11.865 -11.118 1.00 32.50 83 GLY A C 1
ATOM 646 O O . GLY A 1 83 ? 7.559 -11.875 -11.272 1.00 32.50 83 GLY A O 1
#

Foldseek 3Di:
DDPPPPPPFDADPVGATKDKDWDWDWDWDQDPVRDIDIDTDPPPPTDMWIAGPPPRDTDPDPPVVVVVCCVRPDPPDPPPDDD

Sequence (83 aa):
MAVTTETSVYHCECGGELQVNASAWLNLRKGSKGRAELSVFGFSEVDFEVVCALCGERSQSDELEEEIKHFIYGSGRADWFRG

pLDDT: mean 72.22, std 17.5, range [32.5, 92.75]

Mean predicted aligned error: 10.93 Å